Protein AF-A0A956VMM0-F1 (afdb_monomer_lite)

Sequence (153 aa):
MIVVGTIAEGPGDDSLLVVPERYFKGTAEARSFILRGITTGPCPKAGIDPGTRLLLILENTGNQLAWPDASRVFVLADGRARNAADSDWDRSETELEARLHDLTGQDSVPVELGEEGEQIDWIGTVLPVTGALLIVFSIGLVLMRVWHRIDPT

Structure (mmCIF, N/CA/C/O backbone):
data_AF-A0A956VMM0-F1
#
_entry.id   AF-A0A956VMM0-F1
#
loop_
_atom_site.group_PDB
_atom_site.id
_atom_site.type_symbol
_atom_site.label_atom_id
_atom_site.label_alt_id
_atom_site.label_comp_id
_atom_site.label_asym_id
_atom_site.label_entity_id
_atom_site.label_seq_id
_atom_site.pdbx_PDB_ins_code
_atom_site.Cartn_x
_atom_site.Cartn_y
_atom_site.Cartn_z
_atom_site.occupancy
_atom_site.B_iso_or_equiv
_atom_site.auth_seq_id
_atom_site.auth_comp_id
_atom_site.auth_asym_id
_atom_site.auth_atom_id
_atom_site.pdbx_PDB_model_num
ATOM 1 N N . MET A 1 1 ? -0.595 9.994 -3.453 1.00 87.06 1 MET A N 1
ATOM 2 C CA . MET A 1 1 ? -1.487 9.020 -2.804 1.00 87.06 1 MET A CA 1
ATOM 3 C C . MET A 1 1 ? -0.679 7.785 -2.455 1.00 87.06 1 MET A C 1
ATOM 5 O O . MET A 1 1 ? 0.194 7.426 -3.230 1.00 87.06 1 MET A O 1
ATOM 9 N N . ILE A 1 2 ? -0.924 7.175 -1.301 1.00 90.44 2 ILE A N 1
ATOM 10 C CA . ILE A 1 2 ? -0.300 5.916 -0.884 1.00 90.44 2 ILE A CA 1
ATOM 11 C C . ILE A 1 2 ? -1.428 4.939 -0.592 1.00 90.44 2 ILE A C 1
ATOM 13 O O . ILE A 1 2 ? -2.294 5.233 0.236 1.00 90.44 2 ILE A O 1
ATOM 17 N N . VAL A 1 3 ? -1.436 3.820 -1.304 1.00 91.56 3 VAL A N 1
ATOM 18 C CA . VAL A 1 3 ? -2.552 2.874 -1.329 1.00 91.56 3 VAL A CA 1
ATOM 19 C C . VAL A 1 3 ? -2.027 1.451 -1.378 1.00 91.56 3 VAL A C 1
ATOM 21 O O . VAL A 1 3 ? -1.043 1.176 -2.060 1.00 91.56 3 VAL A O 1
ATOM 24 N N . VAL A 1 4 ? -2.693 0.558 -0.660 1.00 92.88 4 VAL A N 1
ATOM 25 C CA . VAL A 1 4 ? -2.542 -0.886 -0.820 1.00 92.88 4 VAL A CA 1
ATOM 26 C C . VAL A 1 4 ? -3.766 -1.398 -1.550 1.00 92.88 4 VAL A C 1
ATOM 28 O O . VAL A 1 4 ? -4.885 -1.011 -1.214 1.00 92.88 4 VAL A O 1
ATOM 31 N N . GLY A 1 5 ? -3.563 -2.249 -2.545 1.00 92.50 5 GLY A N 1
ATOM 32 C CA . GLY A 1 5 ? -4.656 -2.829 -3.304 1.00 92.50 5 GLY A CA 1
ATOM 33 C C . GLY A 1 5 ? -4.215 -3.970 -4.200 1.00 92.50 5 GLY A C 1
ATOM 34 O O . GLY A 1 5 ? -3.023 -4.197 -4.418 1.00 92.50 5 GLY A O 1
ATOM 35 N N . THR A 1 6 ? -5.206 -4.667 -4.738 1.00 93.56 6 THR A N 1
ATOM 36 C CA . THR A 1 6 ? -5.001 -5.713 -5.735 1.00 93.56 6 THR A CA 1
ATOM 37 C C . THR A 1 6 ? -5.159 -5.125 -7.132 1.00 93.56 6 THR A C 1
ATOM 39 O O . THR A 1 6 ? -6.031 -4.287 -7.383 1.00 93.56 6 THR A O 1
ATOM 42 N N . ILE A 1 7 ? -4.292 -5.546 -8.047 1.00 92.00 7 ILE A N 1
ATOM 43 C CA . ILE A 1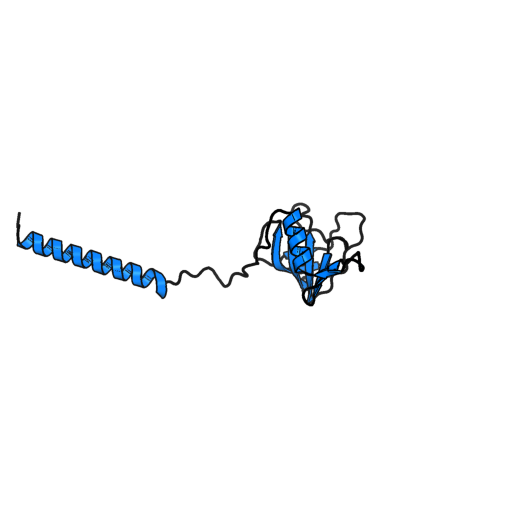 7 ? -4.315 -5.091 -9.434 1.00 92.00 7 ILE A CA 1
ATOM 44 C C . ILE A 1 7 ? -5.204 -6.002 -10.271 1.00 92.00 7 ILE A C 1
ATOM 46 O O . ILE A 1 7 ? -5.095 -7.221 -10.200 1.00 92.00 7 ILE A O 1
ATOM 50 N N . ALA A 1 8 ? -6.045 -5.412 -11.109 1.00 89.31 8 ALA A N 1
ATOM 51 C CA . ALA A 1 8 ? -6.815 -6.103 -12.130 1.00 89.31 8 ALA A CA 1
ATOM 52 C C . ALA A 1 8 ? -6.518 -5.518 -13.517 1.00 89.31 8 ALA A C 1
ATOM 54 O O . ALA A 1 8 ? -5.982 -4.412 -13.654 1.00 89.31 8 ALA A O 1
ATOM 55 N N . GLU A 1 9 ? -6.874 -6.274 -14.553 1.00 86.56 9 GLU A N 1
ATOM 56 C CA . GLU A 1 9 ? -6.780 -5.807 -15.935 1.00 86.56 9 GLU A CA 1
ATOM 57 C C . GLU A 1 9 ? -7.635 -4.548 -16.131 1.00 86.56 9 GLU A C 1
ATOM 59 O O . GLU A 1 9 ? -8.782 -4.466 -15.683 1.00 86.56 9 GLU A O 1
ATOM 64 N N . GLY A 1 10 ? -7.049 -3.531 -16.765 1.00 82.56 10 GLY A N 1
ATOM 65 C CA . GLY A 1 10 ? -7.762 -2.313 -17.122 1.00 82.56 10 GLY A CA 1
ATOM 66 C C . GLY A 1 10 ? -8.497 -2.440 -18.464 1.00 82.56 10 GLY A C 1
ATOM 67 O O . GLY A 1 10 ? -8.269 -3.375 -19.227 1.00 82.56 10 GLY A O 1
ATOM 68 N N . PRO A 1 11 ? -9.367 -1.474 -18.801 1.00 78.25 11 PRO A N 1
ATOM 69 C CA . PRO A 1 11 ? -10.181 -1.499 -20.020 1.00 78.25 11 PRO A CA 1
ATOM 70 C C . PRO A 1 11 ? -9.412 -1.245 -21.339 1.00 78.25 11 PRO A C 1
ATOM 72 O O . PRO A 1 11 ? -10.048 -1.057 -22.375 1.00 78.25 11 PRO A O 1
ATOM 75 N N . GLY A 1 12 ? -8.075 -1.201 -21.337 1.00 75.50 12 GLY A N 1
ATOM 76 C CA . GLY A 1 12 ? -7.251 -0.984 -22.534 1.00 75.50 12 GLY A CA 1
ATOM 77 C C . GLY A 1 12 ? -5.762 -1.301 -22.340 1.00 75.50 12 GLY A C 1
ATOM 78 O O . GLY A 1 12 ? -5.306 -1.439 -21.205 1.00 75.50 12 GLY A O 1
ATOM 79 N N . ASP A 1 13 ? -5.017 -1.345 -23.451 1.00 68.62 13 ASP A N 1
ATOM 80 C CA . ASP A 1 13 ? -3.671 -1.950 -23.598 1.00 68.62 13 ASP A CA 1
ATOM 81 C C . ASP A 1 13 ? -2.520 -1.349 -22.754 1.00 68.62 13 ASP A C 1
ATOM 83 O O . ASP A 1 13 ? -1.413 -1.877 -22.765 1.00 68.62 13 ASP A O 1
ATOM 87 N N . ASP A 1 14 ? -2.741 -0.268 -22.003 1.00 78.62 14 ASP A N 1
ATOM 88 C CA . ASP A 1 14 ? -1.748 0.314 -21.073 1.00 78.62 14 ASP A CA 1
ATOM 89 C C . ASP A 1 14 ? -2.460 0.931 -19.859 1.00 78.62 14 ASP A C 1
ATOM 91 O O . ASP A 1 14 ? -2.224 2.074 -19.441 1.00 78.62 14 ASP A O 1
ATOM 95 N N . SER A 1 15 ? -3.449 0.190 -19.359 1.00 83.75 15 SER A N 1
ATOM 96 C CA . SER A 1 15 ? -4.236 0.574 -18.200 1.00 83.75 15 SER A CA 1
ATOM 97 C C . SER A 1 15 ? -4.384 -0.580 -17.224 1.00 83.75 15 SER A C 1
ATOM 99 O O . SER A 1 15 ? -4.586 -1.725 -17.619 1.00 83.75 15 SER A O 1
ATOM 101 N N . LEU A 1 16 ? -4.314 -0.254 -15.940 1.00 87.75 16 LEU A N 1
ATOM 102 C CA . LEU A 1 16 ? -4.540 -1.196 -14.855 1.00 87.75 16 LEU A CA 1
ATOM 103 C C . LEU A 1 16 ? -5.619 -0.649 -13.936 1.00 87.75 16 LEU A C 1
ATOM 105 O O . LEU A 1 16 ? -5.642 0.547 -13.630 1.00 87.75 16 LEU A O 1
ATOM 109 N N . LEU A 1 17 ? -6.513 -1.527 -13.501 1.00 89.31 17 LEU A N 1
ATOM 110 C CA . LEU A 1 17 ? -7.504 -1.202 -12.492 1.00 89.31 17 LEU A CA 1
ATOM 111 C C . LEU A 1 17 ? -6.909 -1.513 -11.119 1.00 89.31 17 LEU A C 1
ATOM 113 O O . LEU A 1 17 ? -6.549 -2.652 -10.836 1.00 89.31 17 LEU A O 1
ATOM 117 N N . VAL A 1 18 ? -6.813 -0.508 -10.257 1.00 89.81 18 VAL A N 1
ATOM 118 C CA . VAL A 1 18 ? -6.421 -0.707 -8.862 1.00 89.81 18 VAL A CA 1
ATOM 119 C C . VAL A 1 18 ? -7.687 -0.856 -8.039 1.00 89.81 18 VAL A C 1
ATOM 121 O O . VAL A 1 18 ? -8.516 0.056 -8.010 1.00 89.81 18 VAL A O 1
ATOM 124 N N . VAL A 1 19 ? -7.828 -1.999 -7.371 1.00 90.62 19 VAL A N 1
ATOM 125 C CA . VAL A 1 19 ? -8.880 -2.253 -6.384 1.00 90.62 19 VAL A CA 1
ATOM 126 C C . VAL A 1 19 ? -8.280 -1.992 -5.000 1.00 90.62 19 VAL A C 1
ATOM 128 O O . VAL A 1 19 ? -7.503 -2.816 -4.512 1.00 90.62 19 VAL A O 1
ATOM 131 N N . PRO A 1 20 ? -8.545 -0.822 -4.395 1.00 89.50 20 PRO A N 1
ATOM 132 C CA . PRO A 1 20 ? -7.902 -0.424 -3.152 1.00 89.50 20 PRO A CA 1
ATOM 133 C C . PRO A 1 20 ? -8.467 -1.218 -1.966 1.00 89.50 20 PRO A C 1
ATOM 135 O O . PRO A 1 20 ? -9.675 -1.379 -1.828 1.00 89.50 20 PRO A O 1
ATOM 138 N N . GLU A 1 21 ? -7.578 -1.685 -1.096 1.00 89.62 21 GLU A N 1
ATOM 139 C CA . GLU A 1 21 ? -7.903 -2.330 0.181 1.00 89.62 21 GLU A CA 1
ATOM 140 C C . GLU A 1 21 ? -7.779 -1.349 1.346 1.00 89.62 21 GLU A C 1
ATOM 142 O O . GLU A 1 21 ? -8.534 -1.425 2.311 1.00 89.62 21 GLU A O 1
ATOM 147 N N . ARG A 1 22 ? -6.805 -0.432 1.280 1.00 88.81 22 ARG A N 1
ATOM 148 C CA . ARG A 1 22 ? -6.564 0.590 2.309 1.00 88.81 22 ARG A CA 1
ATOM 149 C C . ARG A 1 22 ? -5.699 1.733 1.801 1.00 88.81 22 ARG A C 1
ATOM 151 O O . ARG A 1 22 ? -4.874 1.560 0.903 1.00 88.81 22 ARG A O 1
ATOM 158 N N . TYR A 1 23 ? -5.842 2.890 2.434 1.00 88.31 23 TYR A N 1
ATOM 159 C CA . TYR A 1 23 ? -5.113 4.113 2.122 1.00 88.31 23 TYR A CA 1
ATOM 160 C C . TYR A 1 23 ? -4.257 4.561 3.302 1.00 88.31 23 TYR A C 1
ATOM 162 O O . TYR A 1 23 ? -4.725 4.586 4.430 1.00 88.31 23 TYR A O 1
ATOM 170 N N . PHE A 1 24 ? -3.021 4.977 3.032 1.00 85.19 24 PHE A N 1
ATOM 171 C CA . PHE A 1 24 ? -2.150 5.612 4.032 1.00 85.19 24 PHE A CA 1
ATOM 172 C C . PHE A 1 24 ? -2.123 7.131 3.884 1.00 85.19 24 PHE A C 1
ATOM 174 O O . PHE A 1 24 ? -1.849 7.837 4.842 1.00 85.19 24 PHE A O 1
ATOM 181 N N . LYS A 1 25 ? -2.345 7.651 2.667 1.00 81.31 25 LYS A N 1
ATOM 182 C CA . LYS A 1 25 ? -2.316 9.094 2.393 1.00 81.31 25 LYS A CA 1
ATOM 183 C C . LYS A 1 25 ? -3.026 9.432 1.087 1.00 81.31 25 LYS A C 1
ATOM 185 O O . LYS A 1 25 ? -2.666 8.893 0.040 1.00 81.31 25 LYS A O 1
ATOM 190 N N . GLY A 1 26 ? -3.932 10.404 1.104 1.00 73.50 26 GLY A N 1
ATOM 191 C CA . GLY A 1 26 ? -4.666 10.882 -0.077 1.00 73.50 26 GLY A CA 1
ATOM 192 C C . GLY A 1 26 ? -6.173 10.915 0.160 1.00 73.50 26 GLY A C 1
ATOM 193 O O . GLY A 1 26 ? -6.623 10.654 1.272 1.00 73.50 26 GLY A O 1
ATOM 194 N N . THR A 1 27 ? -6.952 11.248 -0.870 1.00 64.62 27 THR A N 1
ATOM 195 C CA . THR A 1 27 ? -8.406 11.080 -0.819 1.00 64.62 27 THR A CA 1
ATOM 196 C C . THR A 1 27 ? -8.705 9.584 -0.782 1.00 64.62 27 THR A C 1
ATOM 198 O O . THR A 1 27 ? -8.443 8.870 -1.747 1.00 64.62 27 THR A O 1
ATOM 201 N N . ALA A 1 28 ? -9.187 9.094 0.362 1.00 60.59 28 ALA A N 1
ATOM 202 C CA . ALA A 1 28 ? 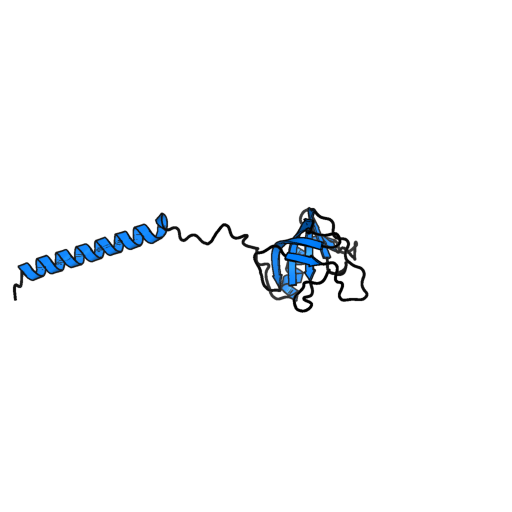-9.690 7.734 0.497 1.00 60.59 28 ALA A CA 1
ATOM 203 C C . ALA A 1 28 ? -11.015 7.639 -0.268 1.00 60.59 28 ALA A C 1
ATOM 205 O O . ALA A 1 28 ? -12.099 7.784 0.290 1.00 60.59 28 ALA A O 1
ATOM 206 N N . GLU A 1 29 ? -10.930 7.499 -1.585 1.00 64.38 29 GLU A N 1
ATOM 207 C CA . GLU A 1 29 ? -12.092 7.205 -2.406 1.00 64.38 29 GLU A CA 1
ATOM 208 C C . GLU A 1 29 ? -12.317 5.700 -2.326 1.00 64.38 29 GLU A C 1
ATOM 210 O O . GLU A 1 29 ? -11.470 4.924 -2.751 1.00 64.38 29 GLU A O 1
ATOM 215 N N . ALA A 1 30 ? -13.448 5.268 -1.768 1.00 62.47 30 ALA A N 1
ATOM 216 C CA . ALA A 1 30 ? -13.825 3.856 -1.692 1.00 62.47 30 ALA A CA 1
ATOM 217 C C . ALA A 1 30 ? -14.217 3.281 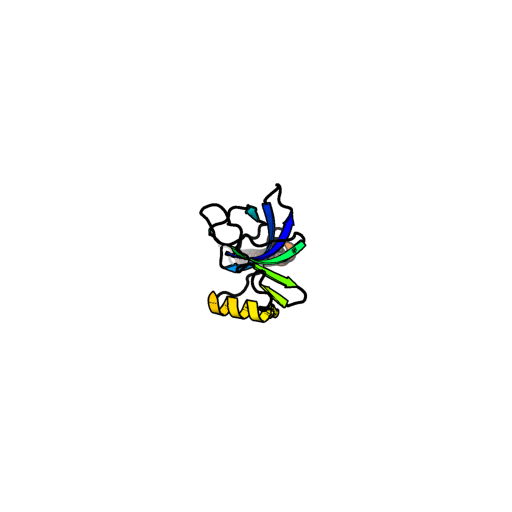-3.070 1.00 62.47 30 ALA A C 1
ATOM 219 O O . ALA A 1 30 ? -15.276 2.681 -3.246 1.00 62.47 30 ALA A O 1
ATOM 220 N N . ARG A 1 31 ? -13.415 3.563 -4.100 1.00 75.88 31 ARG A N 1
ATOM 221 C CA . ARG A 1 31 ? -13.680 3.231 -5.496 1.00 75.88 31 ARG A CA 1
ATOM 222 C C . ARG A 1 31 ? -12.390 2.802 -6.171 1.00 75.88 31 ARG A C 1
ATOM 224 O O . ARG A 1 31 ? -11.337 3.411 -5.994 1.00 75.88 31 ARG A O 1
ATOM 231 N N . SER A 1 32 ? -12.500 1.767 -6.994 1.00 84.62 32 SER A N 1
ATOM 232 C CA . SER A 1 32 ? -11.428 1.378 -7.900 1.00 84.62 32 SER A CA 1
ATOM 233 C C . SER A 1 32 ? -11.088 2.530 -8.843 1.00 84.62 32 SER A C 1
ATOM 235 O O . SER A 1 32 ? -11.991 3.197 -9.356 1.00 84.62 32 SER A O 1
ATOM 237 N N . PHE A 1 33 ? -9.806 2.724 -9.124 1.00 84.75 33 PHE A N 1
ATOM 238 C CA . PHE A 1 33 ? -9.340 3.759 -10.043 1.00 84.75 33 PHE A CA 1
ATOM 239 C C . PHE A 1 33 ? -8.406 3.166 -11.092 1.00 84.75 33 PHE A C 1
ATOM 241 O O . PHE A 1 33 ? -7.800 2.113 -10.898 1.00 84.75 33 PHE A O 1
ATOM 248 N N . ILE A 1 34 ? -8.304 3.850 -12.228 1.00 86.06 34 ILE A N 1
ATOM 249 C CA . ILE A 1 34 ? -7.499 3.395 -13.359 1.00 86.06 34 ILE A CA 1
ATOM 250 C C . ILE A 1 34 ? -6.148 4.099 -13.316 1.00 86.06 34 ILE A C 1
ATOM 252 O O . ILE A 1 34 ? -6.081 5.329 -13.384 1.00 86.06 34 ILE A O 1
ATOM 256 N N . LEU A 1 35 ? -5.077 3.314 -13.268 1.00 85.19 35 LEU A N 1
ATOM 257 C CA . LEU A 1 35 ? -3.745 3.773 -13.628 1.00 85.19 35 LEU A CA 1
ATOM 258 C C . LEU A 1 35 ? -3.618 3.720 -15.142 1.00 85.19 35 LEU A C 1
ATOM 260 O O . LEU A 1 35 ? -3.873 2.690 -15.762 1.00 85.19 35 LEU A O 1
ATOM 264 N N . ARG A 1 36 ? -3.236 4.843 -15.741 1.00 80.06 36 ARG A N 1
ATOM 265 C CA . ARG A 1 36 ? -2.878 4.914 -17.159 1.00 80.06 36 ARG A CA 1
ATOM 266 C C . ARG A 1 36 ? -1.367 4.983 -17.253 1.00 80.06 36 ARG A C 1
ATOM 268 O O . ARG A 1 36 ? -0.744 5.584 -16.381 1.00 80.06 36 ARG A O 1
ATOM 275 N N . GLY A 1 37 ? -0.783 4.421 -18.306 1.00 72.50 37 GLY A N 1
ATOM 276 C CA . GLY A 1 37 ? 0.663 4.388 -18.550 1.00 72.50 37 GLY A CA 1
ATOM 277 C C . GLY A 1 37 ? 1.360 5.739 -18.774 1.00 72.50 37 GLY A C 1
ATOM 278 O O . GLY A 1 37 ? 2.341 5.807 -19.511 1.00 72.50 37 GLY A O 1
ATOM 279 N N . ILE A 1 38 ? 0.877 6.816 -18.159 1.00 69.44 38 ILE A N 1
ATOM 280 C CA . ILE A 1 38 ? 1.499 8.135 -18.126 1.00 69.44 38 ILE A CA 1
ATOM 281 C C . ILE A 1 38 ? 2.574 8.111 -17.039 1.00 69.44 38 ILE A C 1
ATOM 283 O O . ILE A 1 38 ? 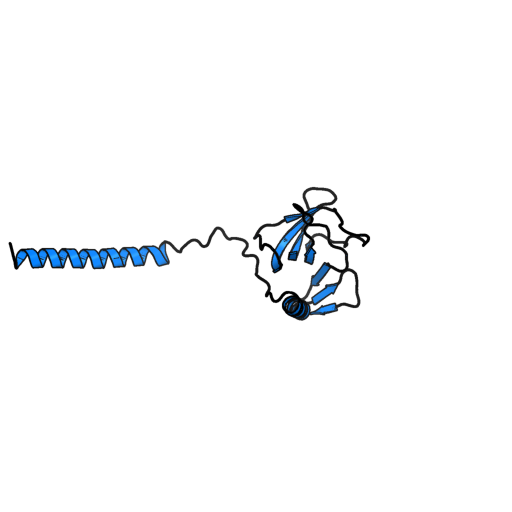2.256 7.969 -15.860 1.00 69.44 38 ILE A O 1
ATOM 287 N N . THR A 1 39 ? 3.840 8.256 -17.423 1.00 66.31 39 THR A N 1
ATOM 288 C CA . THR A 1 39 ? 4.968 8.375 -16.488 1.00 66.31 39 THR A CA 1
ATOM 289 C C . THR A 1 39 ? 5.292 9.834 -16.210 1.00 66.31 39 THR A C 1
ATOM 291 O O . THR A 1 39 ? 5.140 10.690 -17.083 1.00 66.31 39 THR A O 1
ATOM 294 N N . THR A 1 40 ? 5.757 10.133 -14.997 1.00 64.31 40 THR A N 1
ATOM 295 C CA . THR A 1 40 ? 6.067 11.511 -14.572 1.00 64.31 40 THR A CA 1
ATOM 296 C C . THR A 1 40 ? 7.550 11.806 -14.412 1.00 64.31 40 THR A C 1
ATOM 298 O O . THR A 1 40 ? 7.911 12.896 -13.975 1.00 64.31 40 THR A O 1
ATOM 301 N N . GLY A 1 41 ? 8.431 10.897 -14.829 1.00 67.06 41 GLY A N 1
ATOM 302 C CA . GLY A 1 41 ? 9.866 11.067 -14.642 1.00 67.06 41 GLY A CA 1
ATOM 303 C C . GLY A 1 41 ? 10.737 10.295 -15.634 1.00 67.06 41 GLY A C 1
ATOM 304 O O . GLY A 1 41 ? 10.227 9.591 -16.506 1.00 67.06 41 GLY A O 1
ATOM 305 N N . PRO A 1 42 ? 12.071 10.432 -15.503 1.00 69.69 42 PRO A N 1
ATOM 306 C CA . PRO A 1 42 ? 13.054 9.714 -16.317 1.00 69.69 42 PRO A CA 1
ATOM 307 C C . PRO A 1 42 ? 13.228 8.245 -15.895 1.00 69.69 42 PRO A C 1
ATOM 309 O O . PRO A 1 42 ? 14.010 7.518 -16.506 1.00 69.69 42 PRO A O 1
ATOM 312 N N . CYS A 1 43 ? 12.558 7.820 -14.823 1.00 72.62 43 CYS A N 1
ATOM 313 C CA . CYS A 1 43 ? 12.672 6.482 -14.265 1.00 72.62 43 CYS A CA 1
ATOM 314 C C . CYS A 1 43 ? 11.797 5.473 -15.033 1.00 72.62 43 CYS A C 1
ATOM 316 O O . CYS A 1 43 ? 10.760 5.838 -15.592 1.00 72.62 43 CYS A O 1
ATOM 318 N N . PRO A 1 44 ? 12.216 4.196 -15.099 1.00 76.38 44 PRO A N 1
ATOM 319 C CA . PRO A 1 44 ? 11.437 3.163 -15.767 1.00 76.38 44 PRO A CA 1
ATOM 320 C C . PRO A 1 44 ? 10.129 2.878 -15.016 1.00 76.38 44 PRO A C 1
ATOM 322 O O . PRO A 1 44 ? 10.102 2.835 -13.781 1.00 76.38 44 PRO A O 1
ATOM 325 N N . LYS A 1 45 ? 9.062 2.623 -15.788 1.00 80.69 45 LYS A N 1
ATOM 326 C CA . LYS A 1 45 ? 7.770 2.144 -15.274 1.00 80.69 45 LYS A CA 1
ATOM 327 C C . LYS A 1 45 ? 7.979 0.901 -14.412 1.00 80.69 45 LYS A C 1
ATOM 329 O O . LYS A 1 45 ? 8.714 -0.005 -14.808 1.00 80.69 45 LYS A O 1
ATOM 334 N N . ALA A 1 46 ? 7.284 0.829 -13.280 1.00 84.50 46 ALA A N 1
ATOM 335 C CA . ALA A 1 46 ? 7.171 -0.421 -12.545 1.00 84.50 46 ALA A CA 1
ATOM 336 C C . ALA A 1 46 ? 6.463 -1.479 -13.407 1.00 84.50 46 ALA A C 1
ATOM 338 O O . ALA A 1 46 ? 5.403 -1.198 -13.974 1.00 84.50 46 ALA A O 1
ATOM 339 N N . GLY A 1 47 ? 7.037 -2.684 -13.476 1.00 84.38 47 GLY A N 1
ATOM 340 C CA . GLY A 1 47 ? 6.328 -3.866 -13.958 1.00 84.38 47 GLY A CA 1
ATOM 341 C C . GLY A 1 47 ? 5.278 -4.258 -12.926 1.00 84.38 47 GLY A C 1
ATOM 342 O O . GLY A 1 47 ? 5.614 -4.481 -11.764 1.00 84.38 47 GLY A O 1
ATOM 343 N N . ILE A 1 48 ? 4.011 -4.259 -13.330 1.00 86.00 48 ILE A N 1
ATOM 344 C CA . ILE A 1 48 ? 2.881 -4.553 -12.455 1.00 86.00 48 ILE A CA 1
ATOM 345 C C . ILE A 1 48 ? 2.061 -5.659 -13.113 1.00 86.00 48 ILE A C 1
ATOM 347 O O . ILE A 1 48 ? 1.441 -5.432 -14.151 1.00 86.00 48 ILE A O 1
ATOM 351 N N . ASP A 1 49 ? 2.044 -6.829 -12.481 1.00 86.12 49 ASP A N 1
ATOM 352 C CA . ASP A 1 49 ? 1.289 -7.983 -12.959 1.00 86.12 49 ASP A CA 1
ATOM 353 C C . ASP A 1 49 ? -0.128 -8.000 -12.352 1.00 86.12 49 ASP A C 1
ATOM 355 O O . ASP A 1 49 ? -0.273 -7.859 -11.126 1.00 86.12 49 ASP A O 1
ATOM 359 N N . PRO A 1 50 ? -1.184 -8.201 -13.165 1.00 88.06 50 PRO A N 1
ATOM 360 C CA . PRO A 1 50 ? -2.541 -8.405 -12.666 1.00 88.06 50 PRO A CA 1
ATOM 361 C C . PRO A 1 50 ? -2.627 -9.560 -11.659 1.00 88.06 50 PRO A C 1
ATOM 363 O O . PRO A 1 50 ? -1.903 -10.548 -11.746 1.00 88.06 50 PRO A O 1
ATOM 366 N N . GLY A 1 51 ? -3.529 -9.436 -10.688 1.00 87.44 51 GLY A N 1
ATOM 367 C CA . GLY A 1 51 ? -3.708 -10.379 -9.583 1.00 87.44 51 GLY A CA 1
ATOM 368 C C . GLY A 1 51 ? -2.729 -10.184 -8.423 1.00 87.44 51 GLY A C 1
ATOM 369 O O . GLY A 1 51 ? -2.898 -10.804 -7.376 1.00 87.44 51 GLY A O 1
ATOM 370 N N . THR A 1 52 ? -1.733 -9.308 -8.570 1.00 91.94 52 THR A N 1
ATOM 371 C CA . THR A 1 52 ? -0.758 -9.042 -7.509 1.00 91.94 52 THR A CA 1
ATOM 372 C C . THR A 1 52 ? -1.294 -8.008 -6.524 1.00 91.94 52 THR A C 1
ATOM 374 O O . THR A 1 52 ? -1.862 -6.986 -6.919 1.00 91.94 52 THR A O 1
ATOM 377 N N . ARG A 1 53 ? -1.071 -8.250 -5.230 1.00 94.44 53 ARG A N 1
ATOM 378 C CA . ARG A 1 53 ? -1.340 -7.288 -4.161 1.00 94.44 53 ARG A CA 1
ATOM 379 C C . ARG A 1 53 ? -0.124 -6.394 -3.949 1.00 94.44 53 ARG A C 1
ATOM 381 O O . ARG A 1 53 ? 0.970 -6.882 -3.668 1.00 94.44 53 ARG A O 1
ATOM 388 N N . LEU A 1 54 ? -0.307 -5.087 -4.095 1.00 94.75 54 LEU A N 1
ATOM 389 C CA . LEU A 1 54 ? 0.777 -4.109 -4.099 1.00 94.75 54 LEU A CA 1
ATOM 390 C C . LEU A 1 54 ? 0.496 -2.946 -3.151 1.00 94.75 54 LEU A C 1
ATOM 392 O O . LEU A 1 54 ? -0.647 -2.519 -2.994 1.00 94.75 54 LEU A O 1
ATOM 396 N N . LEU A 1 55 ? 1.565 -2.372 -2.600 1.00 94.12 55 LEU A N 1
ATOM 397 C CA . LEU A 1 55 ? 1.576 -1.008 -2.086 1.00 94.12 55 LEU A CA 1
ATOM 398 C C . LEU A 1 55 ? 2.130 -0.074 -3.162 1.00 94.12 55 LEU A C 1
ATOM 400 O O . LEU A 1 55 ? 3.237 -0.276 -3.663 1.00 94.12 55 LEU A O 1
ATOM 404 N N . LEU A 1 56 ? 1.368 0.964 -3.491 1.00 92.81 56 LEU A N 1
ATOM 405 C CA . LEU A 1 56 ? 1.687 1.927 -4.535 1.00 92.81 56 LEU A CA 1
ATOM 406 C C . LEU A 1 56 ? 1.809 3.332 -3.948 1.00 92.81 56 LEU A C 1
ATOM 408 O O . LEU A 1 56 ? 0.891 3.828 -3.287 1.00 92.81 56 LEU A O 1
ATOM 412 N N . ILE A 1 57 ? 2.920 4.002 -4.249 1.00 91.12 57 ILE A N 1
ATOM 413 C CA . ILE A 1 57 ? 3.112 5.429 -3.979 1.00 91.12 57 ILE A CA 1
ATOM 414 C C . ILE A 1 57 ? 2.919 6.191 -5.293 1.00 91.12 57 ILE A C 1
ATOM 416 O O . ILE A 1 57 ? 3.809 6.266 -6.139 1.00 91.12 57 ILE A O 1
ATOM 420 N N . LEU A 1 58 ? 1.726 6.753 -5.456 1.00 88.12 58 LEU A N 1
ATOM 421 C CA . LEU A 1 58 ? 1.257 7.388 -6.683 1.00 88.12 58 LEU A CA 1
ATOM 422 C C . LEU A 1 58 ? 1.354 8.912 -6.598 1.00 88.12 58 LEU A C 1
ATOM 424 O O . LEU A 1 58 ? 0.974 9.523 -5.593 1.00 88.12 58 LEU A O 1
ATOM 428 N N . GLU A 1 59 ? 1.795 9.541 -7.679 1.00 84.75 59 GLU A N 1
ATOM 429 C CA . GLU A 1 59 ? 1.703 10.990 -7.860 1.00 84.75 59 GLU A CA 1
ATOM 430 C C . GLU A 1 59 ? 0.406 11.364 -8.574 1.00 84.75 59 GLU A C 1
ATOM 432 O O . GLU A 1 59 ? -0.074 10.641 -9.447 1.00 84.75 59 GLU A O 1
ATOM 437 N N . ASN A 1 60 ? -0.161 12.509 -8.194 1.00 79.12 60 ASN A N 1
ATOM 438 C CA . ASN A 1 60 ? -1.296 13.087 -8.897 1.00 79.12 60 ASN A CA 1
ATOM 439 C C . ASN A 1 60 ? -0.788 14.147 -9.882 1.00 79.12 60 ASN A C 1
ATOM 441 O O . ASN A 1 60 ? -0.202 15.148 -9.464 1.00 79.12 60 ASN A O 1
ATOM 445 N N . THR A 1 61 ? -1.037 13.942 -11.173 1.00 73.88 61 THR A N 1
ATOM 446 C CA . THR A 1 61 ? -0.764 14.909 -12.241 1.00 73.88 61 THR A CA 1
ATOM 447 C C . THR A 1 61 ? -2.047 15.582 -12.707 1.00 73.88 61 THR A C 1
ATOM 449 O O . THR A 1 61 ? -2.554 15.367 -13.809 1.00 73.88 61 THR A O 1
ATOM 452 N N . GLY A 1 62 ? -2.587 16.438 -11.842 1.00 73.81 62 GLY A N 1
ATOM 453 C CA . GLY A 1 62 ? -3.819 17.178 -12.103 1.00 73.81 62 GLY A CA 1
ATOM 454 C C . GLY A 1 62 ? -5.061 16.308 -11.916 1.00 73.81 62 GLY A C 1
ATOM 455 O O . GLY A 1 62 ? -5.533 16.153 -10.795 1.00 73.81 62 GLY A O 1
ATOM 456 N N . ASN A 1 63 ? -5.596 15.769 -13.018 1.00 69.56 63 ASN A N 1
ATOM 457 C CA . ASN A 1 63 ? -6.834 14.971 -13.025 1.00 69.56 63 ASN A CA 1
ATOM 458 C C . ASN A 1 63 ? -6.588 13.460 -13.164 1.00 69.56 63 ASN A C 1
ATOM 460 O O . ASN A 1 63 ? -7.541 12.703 -13.346 1.00 69.56 63 ASN A O 1
ATOM 464 N N . GLN A 1 64 ? -5.331 13.010 -13.166 1.00 75.38 64 GLN A N 1
ATOM 465 C CA . GLN A 1 64 ? -4.982 11.606 -13.380 1.00 75.38 64 GLN A CA 1
ATOM 466 C C . GLN A 1 64 ? -3.882 11.165 -12.416 1.00 75.38 64 GLN A C 1
ATOM 468 O O . GLN A 1 64 ? -3.037 11.957 -11.998 1.00 75.38 64 GLN A O 1
ATOM 473 N N . LEU A 1 65 ? -3.903 9.880 -12.070 1.00 84.12 65 LEU A N 1
ATOM 474 C CA . LEU A 1 65 ? -2.848 9.243 -11.294 1.00 84.12 65 LEU A CA 1
ATOM 475 C C . LEU A 1 65 ? -1.794 8.697 -12.253 1.00 84.12 65 LEU A C 1
ATOM 477 O O . LEU A 1 65 ? -2.116 7.955 -13.185 1.00 84.12 65 LEU A O 1
ATOM 481 N N . ALA A 1 66 ? -0.549 9.099 -12.024 1.00 83.75 66 ALA A N 1
ATOM 482 C CA . ALA A 1 66 ? 0.581 8.668 -12.828 1.00 83.75 66 ALA A CA 1
ATOM 483 C C . ALA A 1 66 ? 0.978 7.224 -12.511 1.00 83.75 66 ALA A C 1
ATOM 485 O O . ALA A 1 66 ? 0.841 6.759 -11.375 1.00 83.75 66 ALA A O 1
ATOM 486 N N . TRP A 1 67 ? 1.521 6.539 -13.514 1.00 88.12 67 TRP A N 1
ATOM 487 C CA . TRP A 1 67 ? 2.137 5.234 -13.332 1.00 88.12 67 TRP A CA 1
ATOM 488 C C . TRP A 1 67 ? 3.369 5.367 -12.425 1.00 88.12 67 TRP A C 1
ATOM 490 O O . TRP A 1 67 ? 4.220 6.219 -12.697 1.00 88.12 67 TRP A O 1
ATOM 500 N N . PRO A 1 68 ? 3.490 4.560 -11.359 1.00 88.31 68 PRO A N 1
ATOM 501 C CA . PRO A 1 68 ? 4.606 4.677 -10.434 1.00 88.31 68 PRO A CA 1
ATOM 502 C C . PRO A 1 68 ? 5.901 4.106 -11.018 1.00 88.31 68 PRO A C 1
ATOM 504 O O . PRO A 1 68 ? 5.910 3.116 -11.755 1.00 88.31 68 PRO A O 1
ATOM 507 N N . ASP A 1 69 ? 7.017 4.699 -10.609 1.00 89.44 69 ASP A N 1
ATOM 508 C CA . ASP A 1 69 ? 8.343 4.124 -10.820 1.00 89.44 69 ASP A CA 1
ATOM 509 C C . ASP A 1 69 ? 8.515 2.849 -9.980 1.00 89.44 69 ASP A C 1
ATOM 511 O O . ASP A 1 69 ? 7.912 2.708 -8.913 1.00 89.44 69 ASP A O 1
ATOM 515 N N . ALA A 1 70 ? 9.398 1.939 -10.402 1.00 88.44 70 ALA A N 1
ATOM 516 C CA . ALA A 1 70 ? 9.644 0.678 -9.687 1.00 88.44 70 ALA A CA 1
ATOM 517 C C . ALA A 1 70 ? 10.043 0.865 -8.205 1.00 88.44 70 ALA A C 1
ATOM 519 O O . ALA A 1 70 ? 9.673 0.059 -7.358 1.00 88.44 70 ALA A O 1
ATOM 520 N N . SER A 1 71 ? 10.728 1.960 -7.856 1.00 89.25 71 SER A N 1
ATOM 521 C CA . SER A 1 71 ? 11.123 2.259 -6.467 1.00 89.25 71 SER A CA 1
ATOM 522 C C . SER A 1 71 ? 9.946 2.605 -5.550 1.00 89.25 71 SER A C 1
ATOM 524 O O . SER A 1 71 ? 10.090 2.605 -4.327 1.00 89.25 71 SER A O 1
ATOM 526 N N . ARG A 1 72 ? 8.780 2.893 -6.132 1.00 90.25 72 ARG A N 1
ATOM 527 C CA . ARG A 1 72 ? 7.548 3.323 -5.459 1.00 90.25 72 ARG A CA 1
ATOM 528 C C . ARG A 1 72 ? 6.480 2.235 -5.416 1.00 90.25 72 ARG A C 1
ATOM 530 O O . ARG A 1 72 ? 5.333 2.515 -5.062 1.00 90.25 72 ARG A O 1
ATOM 537 N N . VAL A 1 73 ? 6.860 1.014 -5.781 1.00 93.12 73 VAL A N 1
ATOM 538 C CA . VAL A 1 73 ? 5.998 -0.161 -5.790 1.00 93.12 73 VAL A CA 1
ATOM 539 C C . VAL A 1 73 ? 6.592 -1.211 -4.869 1.00 93.12 73 VAL A C 1
ATOM 541 O O . VAL A 1 73 ? 7.770 -1.554 -4.974 1.00 93.12 73 VAL A O 1
ATOM 544 N N . PHE A 1 74 ? 5.759 -1.730 -3.973 1.00 94.81 74 PHE A N 1
ATOM 545 C CA . PHE A 1 74 ? 6.121 -2.838 -3.104 1.00 94.81 74 PHE A CA 1
ATOM 546 C C . PHE A 1 74 ? 5.146 -3.988 -3.313 1.00 94.81 74 PHE A C 1
ATOM 548 O O . PHE A 1 74 ? 3.936 -3.806 -3.200 1.00 94.81 74 PHE A O 1
ATOM 555 N N . VAL A 1 75 ? 5.677 -5.169 -3.607 1.00 95.06 75 VAL A N 1
ATOM 556 C CA . VAL A 1 75 ? 4.905 -6.403 -3.726 1.00 95.06 75 VAL A CA 1
ATOM 557 C C . VAL A 1 75 ? 4.624 -6.946 -2.337 1.00 95.06 75 VAL A C 1
ATOM 559 O O . VAL A 1 75 ? 5.559 -7.149 -1.561 1.00 95.06 75 VAL A O 1
ATOM 562 N N . LEU A 1 76 ? 3.345 -7.167 -2.033 1.00 95.06 76 LEU A N 1
ATOM 563 C CA . LEU A 1 76 ? 2.892 -7.674 -0.745 1.00 95.06 76 LEU A CA 1
ATOM 564 C C . LEU A 1 76 ? 2.454 -9.132 -0.889 1.00 95.06 76 LEU A C 1
ATOM 566 O O . LEU A 1 76 ? 1.462 -9.425 -1.554 1.00 95.06 76 LEU A O 1
ATOM 570 N N . ALA A 1 77 ? 3.182 -10.046 -0.255 1.00 93.69 77 ALA A N 1
ATOM 571 C CA . ALA A 1 77 ? 2.880 -11.475 -0.274 1.00 93.69 77 ALA A CA 1
ATOM 572 C C . ALA A 1 77 ? 3.323 -12.126 1.038 1.00 93.69 77 ALA A C 1
ATOM 574 O O . ALA A 1 77 ? 4.391 -11.804 1.556 1.00 93.69 77 ALA A O 1
ATOM 575 N N . ASP A 1 78 ? 2.509 -13.033 1.581 1.00 93.06 78 ASP A N 1
ATOM 576 C CA . ASP A 1 78 ? 2.827 -13.811 2.789 1.00 93.06 78 ASP A CA 1
ATOM 577 C C . ASP A 1 78 ? 3.246 -12.950 4.003 1.00 93.06 78 ASP A C 1
ATOM 579 O O . ASP A 1 78 ? 4.152 -13.298 4.762 1.00 93.06 78 ASP A O 1
ATOM 583 N N . GLY A 1 79 ? 2.613 -11.781 4.172 1.00 93.00 79 GLY A N 1
ATOM 584 C CA . GLY A 1 79 ? 2.935 -10.821 5.239 1.00 93.00 79 GLY A CA 1
ATOM 585 C C . GLY A 1 79 ? 4.288 -10.121 5.068 1.00 93.00 79 GLY A C 1
ATOM 586 O O . GLY A 1 79 ? 4.820 -9.535 6.018 1.00 93.00 79 GLY A O 1
ATOM 587 N N . ARG A 1 80 ? 4.872 -10.188 3.870 1.00 95.25 80 ARG A N 1
ATOM 588 C CA . ARG A 1 80 ? 6.128 -9.539 3.500 1.00 95.25 80 ARG A CA 1
ATOM 589 C C . ARG A 1 80 ? 5.914 -8.486 2.431 1.00 95.25 80 ARG A C 1
ATOM 591 O O . ARG A 1 80 ? 5.033 -8.616 1.588 1.00 95.25 80 ARG A O 1
ATOM 598 N N . ALA A 1 81 ? 6.774 -7.478 2.457 1.00 95.38 81 ALA A N 1
ATOM 599 C CA . ALA A 1 81 ? 6.842 -6.422 1.469 1.00 95.38 81 ALA A CA 1
ATOM 600 C C . ALA A 1 81 ? 8.217 -6.430 0.791 1.00 95.38 81 ALA A C 1
ATOM 602 O O . ALA A 1 81 ? 9.246 -6.311 1.462 1.00 95.38 81 ALA A O 1
ATOM 603 N N . ARG A 1 82 ? 8.224 -6.537 -0.541 1.00 94.50 82 ARG A N 1
ATOM 604 C CA . ARG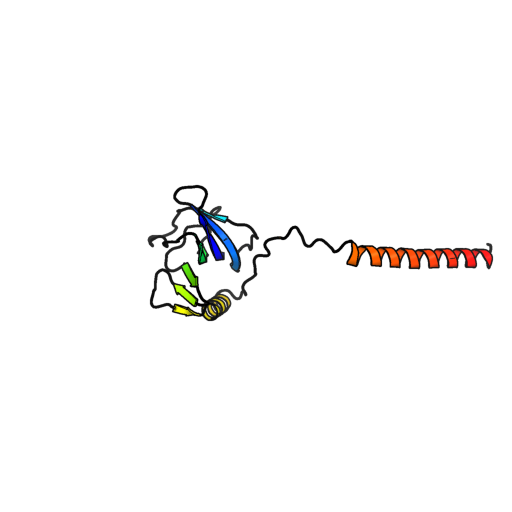 A 1 82 ? 9.431 -6.488 -1.381 1.00 94.50 82 ARG A CA 1
ATOM 605 C C . ARG A 1 82 ? 9.385 -5.290 -2.311 1.00 94.50 82 ARG A C 1
ATOM 607 O O . ARG A 1 82 ? 8.373 -5.096 -2.977 1.00 94.50 82 ARG A O 1
ATOM 614 N N . ASN A 1 83 ? 10.447 -4.495 -2.380 1.00 93.38 83 ASN A N 1
ATOM 615 C CA . ASN A 1 83 ? 10.484 -3.369 -3.314 1.00 93.38 83 ASN A CA 1
ATOM 616 C C . ASN A 1 83 ? 10.706 -3.871 -4.752 1.00 93.38 83 ASN A C 1
ATOM 618 O O . ASN A 1 83 ? 11.529 -4.754 -4.982 1.00 93.38 83 ASN A O 1
ATOM 622 N N . ALA A 1 84 ? 9.983 -3.315 -5.726 1.00 89.69 84 ALA A N 1
ATOM 623 C CA . ALA A 1 84 ? 10.087 -3.756 -7.118 1.00 89.69 84 ALA A CA 1
ATOM 624 C C . ALA A 1 84 ? 11.386 -3.299 -7.817 1.00 89.69 84 ALA A C 1
ATOM 626 O O . ALA A 1 84 ? 11.773 -3.896 -8.818 1.00 89.69 84 ALA A O 1
ATOM 627 N N . ALA A 1 85 ? 12.066 -2.260 -7.314 1.00 89.19 85 ALA A N 1
ATOM 628 C CA . ALA A 1 85 ? 13.370 -1.814 -7.818 1.00 89.19 85 ALA A CA 1
ATOM 629 C C . ALA A 1 85 ? 14.565 -2.355 -7.018 1.00 89.19 85 ALA A C 1
ATOM 631 O O . ALA A 1 85 ? 15.660 -2.449 -7.569 1.00 89.19 85 ALA A O 1
ATOM 632 N N . ASP A 1 86 ? 14.373 -2.669 -5.736 1.00 89.19 86 ASP A N 1
ATOM 633 C CA . ASP A 1 86 ? 15.424 -3.123 -4.822 1.00 89.19 86 ASP A CA 1
ATOM 634 C C . ASP A 1 86 ? 15.059 -4.484 -4.216 1.00 89.19 86 ASP A C 1
ATOM 636 O O . ASP A 1 86 ? 14.297 -4.573 -3.252 1.00 89.19 86 ASP A O 1
ATOM 640 N N . SER A 1 87 ? 15.619 -5.555 -4.784 1.00 84.50 87 SER A N 1
ATOM 641 C CA . SER A 1 87 ? 15.377 -6.927 -4.327 1.00 84.50 87 SER A CA 1
ATOM 642 C C . SER A 1 87 ? 15.936 -7.221 -2.934 1.00 84.50 87 SER A C 1
ATOM 644 O O . SER A 1 87 ? 15.462 -8.152 -2.284 1.00 84.50 87 SER A O 1
ATOM 646 N N . ASP A 1 88 ? 16.925 -6.450 -2.469 1.00 89.94 88 ASP A N 1
ATOM 647 C CA . ASP A 1 88 ? 17.507 -6.610 -1.131 1.00 89.94 88 ASP A CA 1
ATOM 648 C C . ASP A 1 88 ? 16.620 -5.953 -0.058 1.00 89.94 88 ASP A C 1
ATOM 650 O O . ASP A 1 88 ? 16.698 -6.268 1.142 1.00 89.94 88 ASP A O 1
ATOM 654 N N . TRP A 1 89 ? 15.714 -5.070 -0.488 1.00 91.88 89 TRP A N 1
ATOM 655 C CA . TRP A 1 89 ? 14.642 -4.550 0.340 1.00 91.88 89 TRP A CA 1
ATOM 656 C C . TRP A 1 89 ? 13.511 -5.578 0.446 1.00 91.88 89 TRP A C 1
ATOM 658 O O . TRP A 1 89 ? 12.530 -5.562 -0.295 1.00 91.88 89 TRP A O 1
ATOM 668 N N . ASP A 1 90 ? 13.657 -6.479 1.415 1.00 93.38 90 ASP A N 1
ATOM 669 C CA . ASP A 1 90 ? 12.621 -7.425 1.820 1.00 93.38 90 ASP A CA 1
ATOM 670 C C . ASP A 1 90 ? 12.382 -7.278 3.330 1.00 93.38 90 ASP A C 1
ATOM 672 O O . ASP A 1 90 ? 13.252 -7.598 4.152 1.00 93.38 90 ASP A O 1
ATOM 676 N N . ARG A 1 91 ? 11.207 -6.785 3.730 1.00 94.88 91 ARG A N 1
ATOM 677 C CA . ARG A 1 91 ? 10.819 -6.575 5.141 1.00 94.88 91 ARG A CA 1
ATOM 678 C C . ARG A 1 91 ? 9.424 -7.130 5.415 1.00 94.88 91 ARG A C 1
ATOM 680 O O . ARG A 1 91 ? 8.732 -7.564 4.498 1.00 94.88 91 ARG A O 1
ATOM 687 N N . SER A 1 92 ? 9.021 -7.185 6.683 1.00 96.19 92 SER A N 1
ATOM 688 C CA . SER A 1 92 ? 7.626 -7.515 6.989 1.00 96.19 92 SER A CA 1
ATOM 689 C C . SER A 1 92 ? 6.712 -6.388 6.514 1.00 96.19 92 SER A C 1
ATOM 691 O O . SER A 1 92 ? 7.102 -5.218 6.496 1.00 96.19 92 SER A O 1
ATOM 693 N N . GLU A 1 93 ? 5.483 -6.738 6.147 1.00 93.75 93 GLU A N 1
ATOM 694 C CA . GLU A 1 93 ? 4.459 -5.758 5.787 1.00 93.75 93 GLU A CA 1
ATOM 695 C C . GLU A 1 93 ? 4.231 -4.777 6.947 1.00 93.75 93 GLU A C 1
ATOM 697 O O . GLU A 1 93 ? 4.279 -3.571 6.748 1.00 93.75 93 GLU A O 1
ATOM 702 N N . THR A 1 94 ? 4.163 -5.271 8.185 1.00 93.31 94 THR A N 1
ATOM 703 C CA . THR A 1 94 ? 4.034 -4.435 9.390 1.00 93.31 94 THR A CA 1
ATOM 704 C C . THR A 1 94 ? 5.178 -3.431 9.563 1.00 93.31 94 THR A C 1
ATOM 706 O O . THR A 1 94 ? 4.945 -2.311 10.007 1.00 93.31 94 THR A O 1
ATOM 709 N N . GLU A 1 95 ? 6.419 -3.791 9.214 1.00 94.00 95 GLU A N 1
ATOM 710 C CA . GLU A 1 95 ? 7.544 -2.849 9.289 1.00 94.00 95 GLU A CA 1
ATOM 711 C C . GLU A 1 95 ? 7.433 -1.759 8.215 1.00 94.00 95 GLU A C 1
ATOM 713 O O . GLU A 1 95 ? 7.738 -0.597 8.487 1.00 94.00 95 GLU A O 1
ATOM 718 N N . LEU A 1 96 ? 6.967 -2.103 7.008 1.00 93.06 96 LEU A N 1
ATOM 719 C CA . LEU A 1 96 ? 6.670 -1.109 5.974 1.00 93.06 96 LEU A CA 1
ATOM 720 C C . LEU A 1 96 ? 5.580 -0.141 6.442 1.00 93.06 96 LEU A C 1
ATOM 722 O O . LEU A 1 96 ? 5.731 1.068 6.289 1.00 93.06 96 LEU A O 1
ATOM 726 N N . GLU A 1 97 ? 4.507 -0.662 7.033 1.00 91.56 97 GLU A N 1
ATOM 727 C CA . GLU A 1 97 ? 3.405 0.146 7.558 1.00 91.56 97 GLU A CA 1
ATOM 728 C C . GLU A 1 97 ? 3.861 1.087 8.668 1.00 91.56 97 GLU A C 1
ATOM 730 O O . GLU A 1 97 ? 3.554 2.274 8.614 1.00 91.56 97 GLU A O 1
ATOM 735 N N . ALA A 1 98 ? 4.655 0.591 9.622 1.00 91.81 98 ALA A N 1
ATOM 736 C CA . ALA A 1 98 ? 5.226 1.415 10.682 1.00 91.81 98 ALA A CA 1
ATOM 737 C C . ALA A 1 98 ? 6.095 2.545 10.106 1.00 91.81 98 ALA A C 1
ATOM 739 O O . ALA A 1 98 ? 5.948 3.701 10.489 1.00 91.81 98 ALA A O 1
ATOM 740 N N . ARG A 1 99 ? 6.937 2.247 9.106 1.00 91.38 99 ARG A N 1
ATOM 741 C CA . ARG A 1 99 ? 7.728 3.280 8.416 1.00 91.38 99 ARG A CA 1
ATOM 742 C C . ARG A 1 99 ? 6.851 4.288 7.677 1.00 91.38 99 ARG A C 1
ATOM 744 O O . ARG A 1 99 ? 7.182 5.469 7.635 1.00 91.38 99 ARG A O 1
ATOM 751 N N . LEU A 1 100 ? 5.755 3.846 7.062 1.00 90.56 100 LEU A N 1
ATOM 752 C CA . LEU A 1 100 ? 4.813 4.747 6.400 1.00 90.56 100 LEU A CA 1
ATOM 753 C C . LEU A 1 100 ? 4.087 5.634 7.407 1.00 90.56 100 LEU A C 1
ATOM 755 O O . LEU A 1 100 ? 3.938 6.824 7.133 1.00 90.56 100 LEU A O 1
ATOM 759 N N . HIS A 1 101 ? 3.702 5.099 8.564 1.00 89.00 101 HIS A N 1
ATOM 760 C CA . HIS A 1 101 ? 3.172 5.885 9.672 1.00 89.00 101 HIS A CA 1
ATOM 761 C C . HIS A 1 101 ? 4.190 6.941 10.114 1.00 89.00 101 HIS A C 1
ATOM 763 O O . HIS A 1 101 ? 3.863 8.122 10.123 1.00 89.00 101 HIS A O 1
ATOM 769 N N . ASP A 1 102 ? 5.446 6.560 10.358 1.00 91.25 102 ASP A N 1
ATOM 770 C CA . ASP A 1 102 ? 6.500 7.498 10.766 1.00 91.25 102 ASP A CA 1
ATOM 771 C C . ASP A 1 102 ? 6.723 8.622 9.736 1.00 91.25 102 ASP A C 1
ATOM 773 O O . ASP A 1 102 ? 6.974 9.773 10.094 1.00 91.25 102 ASP A O 1
ATOM 777 N N . LEU A 1 103 ? 6.613 8.308 8.440 1.00 88.19 103 LEU A N 1
ATOM 778 C CA . LEU A 1 103 ? 6.810 9.273 7.352 1.00 88.19 103 LEU A CA 1
ATOM 779 C C . LEU A 1 103 ? 5.591 10.163 7.084 1.00 88.19 103 LEU A C 1
ATOM 781 O O . LEU A 1 103 ? 5.742 11.296 6.621 1.00 88.19 103 LEU A O 1
ATOM 785 N N . THR A 1 104 ? 4.381 9.646 7.283 1.00 85.00 104 THR A N 1
ATOM 786 C CA . THR A 1 104 ? 3.136 10.335 6.905 1.00 85.00 104 THR A CA 1
ATOM 787 C C . THR A 1 104 ? 2.369 10.903 8.092 1.00 85.00 104 THR A C 1
ATOM 789 O O . THR A 1 104 ? 1.555 11.805 7.892 1.00 85.00 104 THR A O 1
ATOM 792 N N . GLY A 1 105 ? 2.635 10.408 9.301 1.00 85.19 105 GLY A N 1
ATOM 793 C CA . GLY A 1 105 ? 1.859 10.651 10.514 1.00 85.19 105 GLY A CA 1
ATOM 794 C C . GLY A 1 105 ? 0.445 10.066 10.467 1.00 85.19 105 GLY A C 1
ATOM 795 O O . GLY A 1 105 ? -0.415 10.528 11.213 1.00 85.19 105 GLY A O 1
ATOM 796 N N . GLN A 1 106 ? 0.167 9.141 9.543 1.00 80.62 106 GLN A N 1
ATOM 797 C CA . GLN A 1 106 ? -1.167 8.600 9.289 1.00 80.62 106 GLN A CA 1
ATOM 798 C C . GLN A 1 106 ? -1.148 7.074 9.362 1.00 80.62 106 GLN A C 1
ATOM 800 O O . GLN A 1 106 ? -0.298 6.419 8.758 1.00 80.62 106 GLN A O 1
ATOM 805 N N . ASP A 1 107 ? -2.119 6.519 10.085 1.00 84.62 107 ASP A N 1
ATOM 806 C CA . ASP A 1 107 ? -2.418 5.091 10.050 1.00 84.62 107 ASP A CA 1
ATOM 807 C C . ASP A 1 107 ? -3.165 4.720 8.769 1.00 84.62 107 ASP A C 1
ATOM 809 O O . ASP A 1 107 ? -3.816 5.555 8.134 1.00 84.62 107 ASP A O 1
ATOM 813 N N . SER A 1 108 ? -3.089 3.443 8.390 1.00 84.38 108 SER A N 1
ATOM 814 C CA . SER A 1 108 ? -3.847 2.954 7.246 1.00 84.38 108 SER A CA 1
ATOM 815 C C . SER A 1 108 ? -5.344 2.992 7.539 1.00 84.38 108 SER A C 1
ATOM 817 O O . SER A 1 108 ? -5.800 2.381 8.506 1.00 84.38 108 SER A O 1
ATOM 819 N N . VAL A 1 109 ? -6.110 3.638 6.670 1.00 84.38 109 VAL A N 1
ATOM 820 C CA . VAL A 1 109 ? -7.572 3.617 6.698 1.00 84.38 109 VAL A CA 1
ATOM 821 C C . VAL A 1 109 ? -8.042 2.512 5.752 1.00 84.38 109 VAL A C 1
ATOM 823 O O . VAL A 1 109 ? -7.712 2.576 4.561 1.00 84.38 109 VAL A O 1
ATOM 826 N N . PRO A 1 110 ? -8.761 1.485 6.239 1.00 82.88 110 PRO A N 1
ATOM 827 C CA . PRO A 1 110 ? -9.318 0.460 5.369 1.00 82.88 110 PRO A CA 1
ATOM 828 C C . PRO A 1 110 ? -10.296 1.092 4.382 1.00 82.88 110 PRO A C 1
ATOM 830 O O . PRO A 1 110 ? -11.012 2.039 4.705 1.00 82.88 110 PRO A O 1
ATOM 833 N N . VAL A 1 111 ? -10.326 0.562 3.165 1.00 79.69 111 VAL A N 1
ATOM 834 C CA . VAL A 1 111 ? -11.420 0.851 2.252 1.00 79.69 111 VAL A CA 1
ATOM 835 C C . VAL A 1 111 ? -12.612 0.071 2.753 1.00 79.69 111 VAL A C 1
ATOM 837 O O . VAL A 1 111 ? -12.697 -1.142 2.576 1.00 79.69 111 VAL A O 1
ATOM 840 N N . GLU A 1 112 ? -13.546 0.777 3.375 1.00 67.06 112 GLU A N 1
ATOM 841 C CA . GLU A 1 112 ? -14.915 0.298 3.448 1.00 67.06 112 GLU A CA 1
ATOM 842 C C . GLU A 1 112 ? -15.418 0.257 2.005 1.00 67.06 112 GLU A C 1
ATOM 844 O O . GLU A 1 112 ? -15.867 1.257 1.442 1.00 67.06 112 GLU A O 1
ATOM 849 N N . LEU A 1 113 ? -15.259 -0.901 1.356 1.00 53.31 113 LEU A N 1
ATOM 850 C CA . LEU A 1 113 ? -16.100 -1.263 0.228 1.00 53.31 113 LEU A CA 1
ATOM 851 C C . LEU A 1 113 ? -17.501 -1.125 0.787 1.00 53.31 113 LEU A C 1
ATOM 853 O O . LEU A 1 113 ? -17.889 -1.925 1.632 1.00 53.31 113 LEU A O 1
ATOM 857 N N . GLY A 1 114 ? -18.186 -0.046 0.421 1.00 43.59 114 GLY A N 1
ATOM 858 C CA . GLY A 1 114 ? -19.543 0.175 0.865 1.00 43.59 114 GLY A CA 1
ATOM 859 C C . GLY A 1 114 ? -20.366 -1.037 0.461 1.00 43.59 114 GLY A C 1
ATOM 860 O O . GLY A 1 114 ? -20.831 -1.117 -0.674 1.00 43.59 114 GLY A O 1
ATOM 861 N N . GLU A 1 115 ? -20.567 -1.959 1.395 1.00 39.59 115 GLU A N 1
ATOM 862 C CA . GLU A 1 115 ? -21.856 -2.593 1.551 1.00 39.59 115 GLU A CA 1
ATOM 863 C C . GLU A 1 115 ? -22.814 -1.426 1.779 1.00 39.59 115 GLU A C 1
ATOM 865 O O . GLU A 1 115 ? -22.884 -0.854 2.857 1.00 39.59 115 GLU A O 1
ATOM 870 N N . GLU A 1 116 ? -23.365 -0.927 0.674 1.00 40.44 116 GLU A N 1
ATOM 871 C CA . GLU A 1 116 ? -24.659 -0.263 0.575 1.00 40.44 116 GLU A CA 1
ATOM 872 C C . GLU A 1 116 ? -25.122 0.506 1.820 1.00 40.44 116 GLU A C 1
ATOM 874 O O . GLU A 1 116 ? -26.198 0.270 2.353 1.00 40.44 116 GLU A O 1
ATOM 879 N N . GLY A 1 117 ? -24.340 1.502 2.234 1.00 43.78 117 GLY A N 1
ATOM 880 C CA . GLY A 1 117 ? -24.708 2.381 3.331 1.00 43.78 117 GLY A CA 1
ATOM 881 C C . GLY A 1 117 ? -24.645 1.702 4.696 1.00 43.78 117 GLY A C 1
ATOM 882 O O . GLY A 1 117 ? -25.016 0.553 4.902 1.00 43.78 117 GLY A O 1
ATOM 883 N N . GLU A 1 118 ? -24.257 2.487 5.686 1.00 46.12 118 GLU A N 1
ATOM 884 C CA . GLU A 1 118 ? -24.665 2.252 7.060 1.00 46.12 118 GLU A CA 1
ATOM 885 C C . GLU A 1 118 ? -26.204 2.322 7.085 1.00 46.12 118 GLU A C 1
ATOM 887 O O . GLU A 1 118 ? -26.813 3.377 7.282 1.00 46.12 118 GLU A O 1
ATOM 892 N N . GLN A 1 119 ? -26.862 1.214 6.731 1.00 49.94 119 GLN A N 1
ATOM 893 C CA . GLN A 1 119 ? -28.295 1.062 6.848 1.00 49.94 119 GLN A CA 1
ATOM 894 C C . GLN A 1 119 ? -28.546 1.128 8.345 1.00 49.94 119 GLN A C 1
ATOM 896 O O . GLN A 1 119 ? -28.326 0.150 9.055 1.00 49.94 119 GLN A O 1
ATOM 901 N N . ILE A 1 120 ? -28.945 2.314 8.826 1.00 56.88 120 ILE A N 1
ATOM 902 C CA . ILE A 1 120 ? -29.546 2.484 10.148 1.00 56.88 120 ILE A CA 1
ATOM 903 C C . ILE A 1 120 ? -30.428 1.261 10.342 1.00 56.88 120 ILE A C 1
ATOM 905 O O . ILE A 1 120 ? -31.303 1.016 9.509 1.00 56.88 120 ILE A O 1
ATOM 909 N N . ASP A 1 121 ? -30.163 0.472 11.381 1.00 59.56 121 ASP A N 1
ATOM 910 C CA . ASP A 1 121 ? -31.005 -0.664 11.714 1.00 59.56 121 ASP A CA 1
ATOM 911 C C . ASP A 1 121 ? -32.377 -0.102 12.108 1.00 59.56 121 ASP A C 1
ATOM 913 O O . ASP A 1 121 ? -32.648 0.249 13.260 1.00 59.56 121 ASP A O 1
ATOM 917 N N . TRP A 1 122 ? -33.227 0.096 11.100 1.00 70.12 122 TRP A N 1
ATOM 918 C CA . TRP A 1 122 ? -34.541 0.712 11.223 1.00 70.12 122 TRP A CA 1
ATOM 919 C C . TRP A 1 122 ? -35.406 -0.085 12.198 1.00 70.12 122 TRP A C 1
ATOM 921 O O . TRP A 1 122 ? -36.233 0.478 12.917 1.00 70.12 122 TRP A O 1
ATOM 931 N N . ILE A 1 123 ? -35.184 -1.395 12.258 1.00 70.75 123 ILE A N 1
ATOM 932 C CA . ILE A 1 123 ? -35.932 -2.299 13.118 1.00 70.75 123 ILE A CA 1
ATOM 933 C C . ILE A 1 123 ? -35.354 -2.268 14.538 1.00 70.75 123 ILE A C 1
ATOM 935 O O . ILE A 1 123 ? -36.119 -2.138 15.492 1.00 70.75 123 ILE A O 1
ATOM 939 N N . GLY A 1 124 ? -34.032 -2.329 14.697 1.00 72.31 124 GLY A N 1
ATOM 940 C CA . GLY A 1 124 ? -33.378 -2.365 16.008 1.00 72.31 124 GLY A CA 1
ATOM 941 C C . GLY A 1 124 ? -33.278 -1.018 16.723 1.00 72.31 124 GLY A C 1
ATOM 942 O O . GLY A 1 124 ? -33.248 -0.991 17.950 1.00 72.31 124 GLY A O 1
ATOM 943 N N . THR A 1 125 ? -33.274 0.102 15.995 1.00 72.75 125 THR A N 1
ATOM 944 C CA . THR A 1 125 ? -33.069 1.442 16.577 1.00 72.75 125 THR A CA 1
ATOM 945 C C . THR A 1 125 ? -34.304 2.332 16.464 1.00 72.75 125 THR A C 1
ATOM 947 O O . THR A 1 125 ? -34.727 2.921 17.458 1.00 72.75 125 THR A O 1
ATOM 950 N N . VAL A 1 126 ? -34.942 2.425 15.292 1.00 78.25 126 VAL A N 1
ATOM 951 C CA . VAL A 1 126 ? -36.069 3.363 15.104 1.00 78.25 126 VAL A CA 1
ATOM 952 C C . VAL A 1 126 ? -37.356 2.833 15.742 1.00 78.25 126 VAL A C 1
ATOM 954 O O . VAL A 1 126 ? -38.033 3.572 16.460 1.00 78.25 126 VAL A O 1
ATOM 957 N N . LEU A 1 127 ? -37.664 1.543 15.568 1.00 83.12 127 LEU A N 1
ATOM 958 C CA . LEU A 1 127 ? -38.860 0.911 16.136 1.00 83.12 127 LEU A CA 1
ATOM 959 C C . LEU A 1 127 ? -38.985 1.060 17.674 1.00 83.12 127 LEU A C 1
ATOM 961 O O . LEU A 1 127 ? -40.049 1.493 18.132 1.00 83.12 127 LEU A O 1
ATOM 965 N N . PRO A 1 128 ? -37.954 0.762 18.499 1.00 83.69 128 PRO A N 1
ATOM 966 C CA . PRO A 1 128 ? -38.078 0.906 19.950 1.00 83.69 128 PRO A CA 1
ATOM 967 C C . PRO A 1 128 ? -38.180 2.369 20.394 1.00 83.69 128 PRO A C 1
ATOM 969 O O . PRO A 1 128 ? -38.932 2.667 21.323 1.00 83.69 128 PRO A O 1
ATOM 972 N N . VAL A 1 129 ? -37.490 3.297 19.719 1.00 87.81 129 VAL A N 1
ATOM 973 C CA . VAL A 1 129 ? -37.542 4.732 20.047 1.00 87.81 129 VAL A CA 1
ATOM 974 C C . VAL A 1 129 ? -38.930 5.308 19.758 1.00 87.81 129 VAL A C 1
ATOM 976 O O . VAL A 1 129 ? -39.504 5.992 20.608 1.00 87.81 129 VAL A O 1
ATOM 979 N N . THR A 1 130 ? -39.521 4.991 18.601 1.00 86.69 130 THR A N 1
ATOM 980 C CA . THR A 1 130 ? -40.899 5.399 18.285 1.00 86.69 130 THR A CA 1
ATOM 981 C C . THR A 1 130 ? -41.908 4.766 19.247 1.00 86.69 130 THR A C 1
ATOM 983 O O . THR A 1 130 ? -42.817 5.453 19.716 1.00 86.69 130 THR A O 1
ATOM 986 N N . GLY A 1 131 ? -41.730 3.489 19.604 1.00 91.88 131 GLY A N 1
ATOM 987 C CA . GLY A 1 131 ? -42.572 2.812 20.592 1.00 91.88 131 GLY A CA 1
ATOM 988 C C . GLY A 1 131 ? -42.538 3.492 21.964 1.00 91.88 131 GLY A C 1
ATOM 989 O O . GLY A 1 131 ? -43.589 3.786 22.537 1.00 91.88 131 GLY A O 1
ATOM 990 N N . ALA A 1 132 ? -41.345 3.818 22.465 1.00 92.38 132 ALA A N 1
ATOM 991 C CA . ALA A 1 132 ? -41.178 4.524 23.734 1.00 92.38 132 ALA A CA 1
ATOM 992 C C . ALA A 1 132 ? -41.847 5.910 23.717 1.00 92.38 132 ALA A C 1
ATOM 994 O O . ALA A 1 132 ? -42.554 6.265 24.662 1.00 92.38 132 ALA A O 1
ATOM 995 N N . LEU A 1 133 ? -41.693 6.668 22.624 1.00 93.44 133 LEU A N 1
ATOM 996 C CA . LEU A 1 133 ? -42.336 7.975 22.457 1.00 93.44 133 LEU A CA 1
ATOM 997 C C . LEU A 1 133 ? -43.866 7.881 22.486 1.00 93.44 133 LEU A C 1
ATOM 999 O O . LEU A 1 133 ? -44.512 8.675 23.170 1.00 93.44 133 LEU A O 1
ATOM 1003 N N . LEU A 1 134 ? -44.452 6.896 21.800 1.00 94.50 134 LEU A N 1
ATOM 1004 C CA . LEU A 1 134 ? -45.902 6.683 21.808 1.00 94.50 134 LEU A CA 1
ATOM 1005 C C . LEU A 1 134 ? -46.427 6.314 23.199 1.00 94.50 134 LEU A C 1
ATOM 1007 O O . LEU A 1 134 ? -47.499 6.781 23.589 1.00 94.50 134 LEU A O 1
ATOM 1011 N N . ILE A 1 135 ? -45.675 5.521 23.966 1.00 94.69 135 ILE A N 1
ATOM 1012 C CA . ILE A 1 135 ? -46.036 5.164 25.345 1.00 94.69 135 ILE A CA 1
ATOM 1013 C C . ILE A 1 135 ? -46.033 6.410 26.235 1.00 94.69 135 ILE A C 1
ATOM 1015 O O . ILE A 1 135 ? -47.032 6.685 26.902 1.00 94.69 135 ILE A O 1
ATOM 1019 N N . VAL A 1 136 ? -44.951 7.196 26.213 1.00 94.50 136 VAL A N 1
ATOM 1020 C CA . VAL A 1 136 ? -44.838 8.429 27.012 1.00 94.50 136 VAL A CA 1
ATOM 1021 C C . VAL A 1 136 ? -45.948 9.415 26.648 1.00 94.50 136 VAL A C 1
ATOM 1023 O O . VAL A 1 136 ? -46.608 9.964 27.532 1.00 94.50 136 VAL A O 1
ATOM 1026 N N . PHE A 1 137 ? -46.213 9.591 25.353 1.00 94.44 137 PHE A N 1
ATOM 1027 C CA . PHE A 1 137 ? -47.277 10.468 24.876 1.00 94.44 137 PHE A CA 1
ATOM 1028 C C . PHE A 1 137 ? -48.668 9.998 25.329 1.00 94.44 137 PHE A C 1
ATOM 1030 O O . PHE A 1 137 ? -49.474 10.798 25.806 1.00 94.44 137 PHE A O 1
ATOM 1037 N N . SER A 1 138 ? -48.936 8.690 25.263 1.00 92.06 138 SER A N 1
ATOM 1038 C CA . SER A 1 138 ? -50.206 8.103 25.711 1.00 92.06 138 SER A CA 1
ATOM 1039 C C . SER A 1 138 ? -50.428 8.285 27.214 1.00 92.06 138 SER A C 1
ATOM 1041 O O . SER A 1 138 ? -51.532 8.635 27.634 1.00 92.06 138 SER A O 1
ATOM 1043 N N . ILE A 1 139 ? -49.381 8.113 28.027 1.00 93.06 139 ILE A N 1
ATOM 1044 C CA . ILE A 1 139 ? -49.435 8.375 29.473 1.00 93.06 139 ILE A CA 1
ATOM 1045 C C . ILE A 1 139 ? -49.774 9.848 29.729 1.00 93.06 139 ILE A C 1
ATOM 1047 O O . ILE A 1 139 ? -50.668 10.138 30.525 1.00 93.06 139 ILE A O 1
ATOM 1051 N N . GLY A 1 140 ? -49.127 10.775 29.014 1.00 91.38 140 GLY A N 1
ATOM 1052 C CA . GLY A 1 140 ? -49.414 12.208 29.110 1.00 91.38 140 GLY A CA 1
ATOM 1053 C C . GLY A 1 140 ? -50.879 12.548 28.814 1.00 91.38 140 GLY A C 1
ATOM 1054 O O . GLY A 1 140 ? -51.512 13.269 29.585 1.00 91.38 140 GLY A O 1
ATOM 1055 N N . LEU A 1 141 ? -51.454 11.972 27.753 1.00 91.56 141 LEU A N 1
ATOM 1056 C CA . LEU A 1 141 ? -52.866 12.171 27.402 1.00 91.56 141 LEU A CA 1
ATOM 1057 C C . LEU A 1 141 ? -53.826 11.633 28.468 1.00 91.56 141 LEU A C 1
ATOM 1059 O O . LEU A 1 141 ? -54.825 12.282 28.784 1.00 91.56 141 LEU A O 1
ATOM 1063 N N . VAL A 1 142 ? -53.539 10.458 29.036 1.00 90.44 142 VAL A N 1
ATOM 1064 C CA . VAL A 1 142 ? -54.357 9.890 30.118 1.00 90.44 142 VAL A CA 1
ATOM 1065 C C . VAL A 1 142 ? -54.288 10.778 31.357 1.00 90.44 142 VAL A C 1
ATOM 1067 O O . VAL A 1 142 ? -55.329 11.069 31.943 1.00 90.44 142 VAL A O 1
ATOM 1070 N N . LEU A 1 143 ? -53.099 11.260 31.721 1.00 87.94 143 LEU A N 1
ATOM 1071 C CA . LEU A 1 143 ? -52.926 12.175 32.849 1.00 87.94 143 LEU A CA 1
ATOM 1072 C C . LEU A 1 143 ? -53.689 13.486 32.635 1.00 87.94 143 LEU A C 1
ATOM 1074 O O . LEU A 1 143 ? -54.423 13.896 33.531 1.00 87.94 143 LEU A O 1
ATOM 1078 N N . MET A 1 144 ? -53.614 14.092 31.444 1.00 88.88 144 MET A N 1
ATOM 1079 C CA . MET A 1 144 ? -54.416 15.278 31.110 1.00 88.88 144 MET A CA 1
ATOM 1080 C C . MET A 1 144 ? -55.919 14.996 31.191 1.00 88.88 144 MET A C 1
ATOM 1082 O O . MET A 1 144 ? -56.673 15.794 31.741 1.00 88.88 144 MET A O 1
ATOM 1086 N N . ARG A 1 145 ? -56.374 13.843 30.683 1.00 85.62 145 ARG A N 1
ATOM 1087 C CA . ARG A 1 145 ? -57.790 13.450 30.732 1.00 85.62 145 ARG A CA 1
ATOM 1088 C C . ARG A 1 145 ? -58.290 13.249 32.162 1.00 85.62 145 ARG A C 1
ATOM 1090 O O . ARG A 1 145 ? -59.430 13.601 32.456 1.00 85.62 145 ARG A O 1
ATOM 1097 N N . VAL A 1 146 ? -57.473 12.655 33.029 1.00 84.00 146 VAL A N 1
ATOM 1098 C CA . VAL A 1 146 ? -57.794 12.483 34.453 1.00 84.00 146 VAL A CA 1
ATOM 1099 C C . VAL A 1 146 ? -57.810 13.836 35.153 1.00 84.00 146 VAL A C 1
ATOM 1101 O O . VAL A 1 146 ? -58.751 14.119 35.886 1.00 84.00 146 VAL A O 1
ATOM 1104 N N . TRP A 1 147 ? -56.831 14.695 34.875 1.00 79.25 147 TRP A N 1
ATOM 1105 C CA . TRP A 1 147 ? -56.755 16.031 35.454 1.00 79.25 147 TRP A CA 1
ATOM 1106 C C . TRP A 1 147 ? -57.972 16.892 35.080 1.00 79.25 147 TRP A C 1
ATOM 1108 O O . TRP A 1 147 ? -58.643 17.398 35.972 1.00 79.25 147 TRP A O 1
ATOM 1118 N N . HIS A 1 148 ? -58.371 16.920 33.803 1.00 75.00 148 HIS A N 1
ATOM 1119 C CA . HIS A 1 148 ? -59.597 17.599 33.351 1.00 75.00 148 HIS A CA 1
ATOM 1120 C C . HIS A 1 148 ? -60.895 17.038 33.953 1.00 75.00 148 HIS A C 1
ATOM 1122 O O . HIS A 1 148 ? -61.908 17.731 33.975 1.00 75.00 148 HIS A O 1
ATOM 1128 N N . ARG A 1 149 ? -60.909 15.781 34.417 1.00 73.75 149 ARG A N 1
ATOM 1129 C CA . ARG A 1 149 ? -62.059 15.239 35.159 1.00 73.75 149 ARG A CA 1
ATOM 1130 C C . ARG A 1 149 ? -62.092 15.685 36.619 1.00 73.75 149 ARG A C 1
ATOM 1132 O O . ARG A 1 149 ? -63.172 15.672 37.201 1.00 73.75 149 ARG A O 1
ATOM 1139 N N . ILE A 1 150 ? -60.938 15.983 37.210 1.00 72.00 150 ILE A N 1
ATOM 1140 C CA . ILE A 1 150 ? -60.812 16.373 38.619 1.00 72.00 150 ILE A CA 1
ATOM 1141 C C . ILE A 1 150 ? -61.000 17.886 38.775 1.00 72.00 150 ILE A C 1
ATOM 1143 O O . ILE A 1 150 ? -61.632 18.300 39.741 1.00 72.00 150 ILE A O 1
ATOM 1147 N N . ASP A 1 151 ? -60.521 18.683 37.816 1.00 56.84 151 ASP A N 1
ATOM 1148 C CA . ASP A 1 151 ? -60.660 20.143 37.814 1.00 56.84 151 ASP A CA 1
ATOM 1149 C C . ASP A 1 151 ? -61.285 20.630 36.486 1.00 56.84 151 ASP A C 1
ATOM 1151 O O . ASP A 1 151 ? -60.577 21.007 35.543 1.00 56.84 151 ASP A O 1
ATOM 1155 N N . PRO A 1 152 ? -62.624 20.531 36.345 1.00 60.88 152 PRO A N 1
ATOM 1156 C CA . PRO A 1 152 ? -63.336 21.050 35.189 1.00 60.88 152 PRO A CA 1
ATOM 1157 C C . PRO A 1 152 ? -63.460 22.568 35.343 1.00 60.88 152 PRO A C 1
ATOM 1159 O O . PRO A 1 152 ? -64.383 23.063 35.989 1.00 60.88 152 PRO A O 1
ATOM 1162 N N . THR A 1 153 ? -62.503 23.300 34.781 1.00 61.03 153 THR A N 1
ATOM 1163 C CA . THR A 1 153 ? -62.671 24.739 34.531 1.00 61.03 153 THR A CA 1
ATOM 1164 C C . THR A 1 153 ? -63.607 24.983 33.356 1.00 61.03 153 THR A C 1
ATOM 1166 O O . THR A 1 153 ? -63.595 24.168 32.401 1.00 61.03 153 THR A O 1
#

Radius of gyration: 27.15 Å; chains: 1; bounding box: 81×38×62 Å

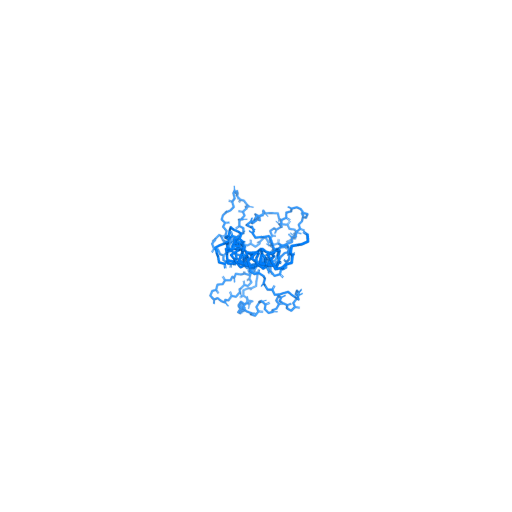Secondary structure (DSSP, 8-state):
-EEEEEEEE-SSTTEEEEEEEEEEES---SS-EEEES-B-SSSPBPP--TT-EEEEEPPB-SSSBPBPBGGGEEEEETTEEEESS-TT-EEEHHHHHHHHHHHHS-PPEE----SSS----IIIIIHHHHHHHHHHHHHHHHHHHHHHHHS--

Foldseek 3Di:
DKFKFAWADDPDDFKIWGQTFWDFDDPLDLDIDIEGAAADDPADFQDDDHRWIKIADWDDPDPHTYGDHQQRIWTDDPQWTAGRVDRVPIDGVVVVQVVSCVVRVGHIDGNPNDPPDPPPPCPVPVVVVVVVVVVVVVVVVVVVVVVCVVDVD

pLDDT: mean 82.49, std 12.57, range [39.59, 96.19]